Protein AF-A0A7W1NPW9-F1 (afdb_monomer)

Sequence (72 aa):
MKIKAMTLQEAETFLKDGEHPFSAATIRRAIMDGKLRANLVRTAAPYYTVIEDDLLEWASDPDMHKTVHKTD

Nearest PDB structures (foldseek):
  1w1w-assembly1_F  TM=4.317E-01  e=2.722E+00  Saccharomyces cerevisiae
  3l09-assembly2_C  TM=4.380E-01  e=2.907E+00  Jannaschia sp. CCS1
  8a39-assembly2_BP1-2  TM=4.654E-01  e=5.601E+00  Escherichia coli W
  6y2d-assembly1_A  TM=2.902E-01  e=2.907E+00  Homo sapiens
  3s2w-assembly1_A  TM=4.576E-01  e=8.301E+00  Methanosarcina mazei Go1

Structure (mmCIF, N/CA/C/O backbone):
data_AF-A0A7W1NPW9-F1
#
_entry.id   AF-A0A7W1NPW9-F1
#
loop_
_atom_site.group_PDB
_atom_site.id
_atom_site.type_symbol
_atom_site.label_atom_id
_atom_site.label_alt_id
_atom_site.label_comp_id
_atom_site.label_asym_id
_atom_site.label_entity_id
_atom_site.label_seq_id
_atom_site.pdbx_PDB_ins_code
_atom_site.Cartn_x
_atom_site.Cartn_y
_atom_site.Cartn_z
_atom_site.occupancy
_atom_site.B_iso_or_equiv
_atom_site.auth_seq_id
_atom_site.auth_comp_id
_atom_site.auth_asym_id
_atom_site.auth_atom_id
_atom_site.pdbx_PDB_model_num
ATOM 1 N N . MET A 1 1 ? 6.156 -16.300 10.073 1.00 50.09 1 MET A N 1
ATOM 2 C CA . MET A 1 1 ? 6.446 -14.916 9.642 1.00 50.09 1 MET A CA 1
ATOM 3 C C . MET A 1 1 ? 5.678 -13.954 10.531 1.00 50.09 1 MET A C 1
ATOM 5 O O . MET A 1 1 ? 4.542 -14.257 10.881 1.00 50.09 1 MET A O 1
ATOM 9 N N . LYS A 1 2 ? 6.303 -12.860 10.983 1.00 54.19 2 LYS A N 1
ATOM 10 C CA . LYS A 1 2 ? 5.587 -11.792 11.694 1.00 54.19 2 LYS A CA 1
ATOM 11 C C . LYS A 1 2 ? 4.890 -10.948 10.632 1.00 54.19 2 LYS A C 1
ATOM 13 O O . LYS A 1 2 ? 5.571 -10.303 9.851 1.00 54.19 2 LYS A O 1
ATOM 18 N N . ILE A 1 3 ? 3.562 -10.972 10.606 1.00 65.56 3 ILE A N 1
ATOM 19 C CA . ILE A 1 3 ? 2.770 -10.115 9.722 1.00 65.56 3 ILE A CA 1
ATOM 20 C C . ILE A 1 3 ? 2.943 -8.679 10.225 1.00 65.56 3 ILE A C 1
ATOM 22 O O . ILE A 1 3 ? 2.364 -8.307 11.248 1.00 65.56 3 ILE A O 1
ATOM 26 N N . LYS A 1 4 ? 3.788 -7.886 9.560 1.00 85.06 4 LYS A N 1
ATOM 27 C CA . LYS A 1 4 ? 3.942 -6.462 9.863 1.00 85.06 4 LYS A CA 1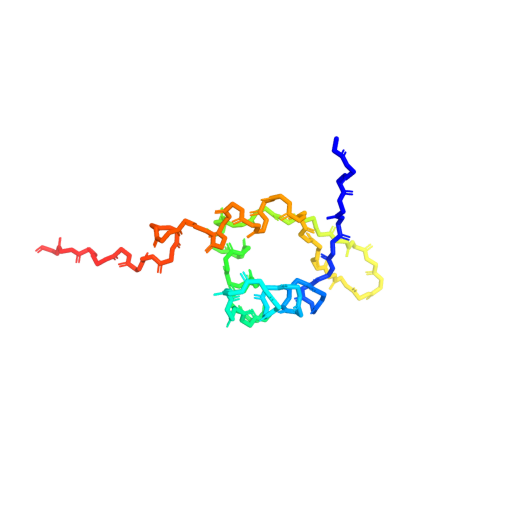
ATOM 28 C C . LYS A 1 4 ? 2.959 -5.679 9.002 1.00 85.06 4 LYS A C 1
ATOM 30 O O . LYS A 1 4 ? 3.102 -5.613 7.785 1.00 85.06 4 LYS A O 1
ATOM 35 N N . ALA A 1 5 ? 1.940 -5.118 9.647 1.00 89.81 5 ALA A N 1
ATOM 36 C CA . ALA A 1 5 ? 1.074 -4.127 9.027 1.00 89.81 5 ALA A CA 1
ATOM 37 C C . ALA A 1 5 ? 1.738 -2.751 9.139 1.00 89.81 5 ALA A C 1
ATOM 39 O O . ALA A 1 5 ? 2.228 -2.387 10.208 1.00 89.81 5 ALA A O 1
ATOM 40 N N . MET A 1 6 ? 1.739 -2.000 8.046 1.00 93.06 6 MET A N 1
ATOM 41 C CA . MET A 1 6 ? 2.356 -0.683 7.954 1.00 93.06 6 MET A CA 1
ATOM 42 C C . MET A 1 6 ? 1.409 0.304 7.278 1.00 93.06 6 MET A C 1
ATOM 44 O O . MET A 1 6 ? 0.585 -0.059 6.437 1.00 93.06 6 MET A O 1
ATOM 48 N N . THR A 1 7 ? 1.489 1.564 7.677 1.00 94.19 7 THR A N 1
ATOM 49 C CA . THR A 1 7 ? 0.780 2.662 7.018 1.00 94.19 7 THR A CA 1
ATOM 50 C C . THR A 1 7 ? 1.339 2.901 5.615 1.00 94.19 7 THR A C 1
ATOM 52 O O . THR A 1 7 ? 2.442 2.470 5.288 1.00 94.19 7 THR A O 1
ATOM 55 N N . LEU A 1 8 ? 0.608 3.638 4.773 1.00 92.94 8 LEU A N 1
ATOM 56 C CA . LEU A 1 8 ? 1.093 3.972 3.424 1.00 92.94 8 LEU A CA 1
ATOM 57 C C . LEU A 1 8 ? 2.407 4.767 3.433 1.00 92.94 8 LEU A C 1
ATOM 59 O O . LEU A 1 8 ? 3.194 4.651 2.501 1.00 92.94 8 LEU A O 1
ATOM 63 N N . GLN A 1 9 ? 2.640 5.566 4.477 1.00 91.94 9 GLN A N 1
ATOM 64 C CA . GLN A 1 9 ? 3.865 6.347 4.615 1.00 91.94 9 GLN A CA 1
ATOM 65 C C . GLN A 1 9 ? 5.054 5.463 5.008 1.00 91.94 9 GLN A C 1
ATOM 67 O O . GLN A 1 9 ? 6.132 5.599 4.440 1.00 91.94 9 GLN A O 1
ATOM 72 N N . GLU A 1 10 ? 4.847 4.516 5.924 1.00 93.12 10 GLU A N 1
ATOM 73 C CA . GLU A 1 10 ? 5.859 3.509 6.265 1.00 93.12 10 GLU A CA 1
ATOM 74 C C . GLU A 1 10 ? 6.161 2.586 5.080 1.00 93.12 10 GLU A C 1
ATOM 76 O O . GLU A 1 10 ? 7.322 2.275 4.838 1.00 93.12 10 GLU A O 1
ATOM 81 N N . ALA A 1 11 ? 5.136 2.203 4.314 1.00 92.69 11 ALA A N 1
ATOM 82 C CA . ALA A 1 11 ? 5.272 1.415 3.093 1.00 92.69 11 ALA A CA 1
ATOM 83 C C . ALA A 1 11 ? 6.119 2.127 2.030 1.00 92.69 11 ALA A C 1
ATOM 85 O O . ALA A 1 11 ? 6.995 1.515 1.430 1.00 92.69 11 ALA A O 1
ATOM 86 N N . GLU A 1 1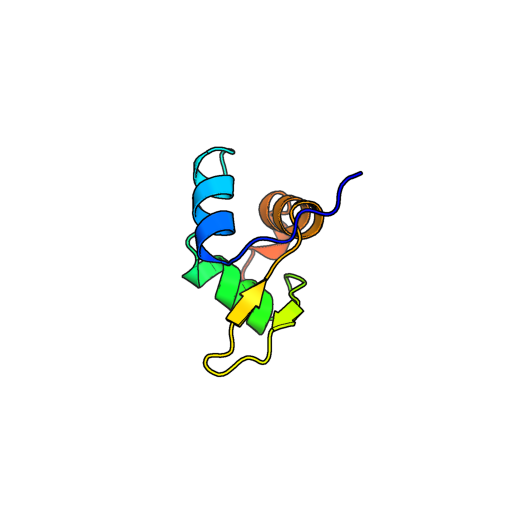2 ? 5.901 3.427 1.824 1.00 93.75 12 GLU A N 1
ATOM 87 C CA . GLU A 1 12 ? 6.723 4.234 0.918 1.00 93.75 12 GLU A CA 1
ATOM 88 C C . GLU A 1 12 ? 8.189 4.281 1.365 1.00 93.75 12 GLU A C 1
ATOM 90 O O . GLU A 1 12 ? 9.082 4.102 0.539 1.00 93.75 12 GLU A O 1
ATOM 95 N N . THR A 1 13 ? 8.457 4.519 2.653 1.00 92.12 13 THR A N 1
ATOM 96 C CA . THR A 1 13 ? 9.833 4.516 3.175 1.00 92.12 13 THR A CA 1
ATOM 97 C C . THR A 1 13 ? 10.480 3.144 3.007 1.00 92.12 13 THR A C 1
ATOM 99 O O . THR A 1 13 ? 11.593 3.054 2.504 1.00 92.12 13 THR A O 1
ATOM 102 N N . PHE A 1 14 ? 9.759 2.080 3.355 1.00 90.69 14 PHE A N 1
ATOM 103 C CA . PHE A 1 14 ? 10.240 0.709 3.240 1.00 90.69 14 PHE A CA 1
ATOM 104 C C . PHE A 1 14 ? 10.603 0.336 1.797 1.00 90.69 14 PHE A C 1
ATOM 106 O O . PHE A 1 14 ? 11.664 -0.224 1.543 1.00 90.69 14 PHE A O 1
ATOM 113 N N . LEU A 1 15 ? 9.750 0.696 0.838 1.00 89.50 15 LEU A N 1
ATOM 114 C CA . LEU A 1 15 ? 9.976 0.395 -0.571 1.00 89.50 15 LEU A CA 1
ATOM 115 C C . LEU A 1 15 ? 11.090 1.256 -1.196 1.00 89.50 15 LEU A C 1
ATOM 117 O O . LEU A 1 15 ? 11.843 0.762 -2.038 1.00 89.50 15 LEU A O 1
ATOM 121 N N . LYS A 1 16 ? 11.263 2.508 -0.746 1.00 87.75 16 LYS A N 1
ATOM 122 C CA . LYS A 1 16 ? 12.406 3.356 -1.140 1.00 87.75 16 LYS A CA 1
ATOM 123 C C . LYS A 1 16 ? 13.751 2.757 -0.735 1.00 87.75 16 LYS A C 1
ATOM 125 O O . LYS A 1 16 ? 14.706 2.895 -1.493 1.00 87.75 16 LYS A O 1
ATOM 130 N N . ASP A 1 17 ? 13.809 2.088 0.412 1.00 84.25 17 ASP A N 1
ATOM 131 C CA . ASP A 1 17 ? 15.031 1.441 0.898 1.00 84.25 17 ASP A CA 1
ATOM 132 C C . ASP A 1 17 ? 15.316 0.104 0.178 1.00 84.25 17 ASP A C 1
ATOM 134 O O . ASP A 1 17 ? 16.460 -0.346 0.151 1.00 84.25 17 ASP A O 1
ATOM 138 N N . GLY A 1 18 ? 14.293 -0.521 -0.420 1.00 70.88 18 GLY A N 1
ATOM 139 C CA . GLY A 1 18 ? 14.330 -1.878 -0.981 1.00 70.88 18 GLY A CA 1
ATOM 140 C C . GLY A 1 18 ? 14.327 -1.992 -2.512 1.00 70.88 18 GLY A C 1
ATOM 141 O O . GLY A 1 18 ? 13.875 -3.008 -3.015 1.00 70.88 18 GLY A O 1
ATOM 142 N N . GLU A 1 19 ? 14.790 -0.978 -3.252 1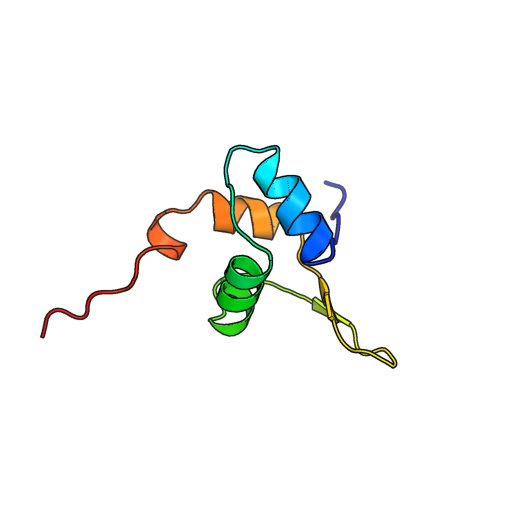.00 77.50 19 GLU A N 1
ATOM 143 C CA . GLU A 1 19 ? 14.868 -0.937 -4.738 1.00 77.50 19 GLU A CA 1
ATOM 144 C C . GLU A 1 19 ? 13.552 -0.688 -5.506 1.00 77.50 19 GLU A C 1
ATOM 146 O O . GLU A 1 19 ? 13.558 -0.615 -6.737 1.00 77.50 19 GLU A O 1
ATOM 151 N N . HIS A 1 20 ? 12.436 -0.433 -4.820 1.00 80.00 20 HIS A N 1
ATOM 152 C CA . HIS A 1 20 ? 11.142 -0.159 -5.453 1.00 80.00 20 HIS A CA 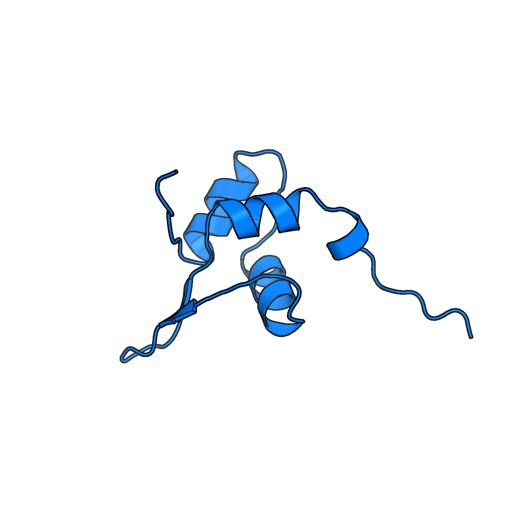1
ATOM 153 C C . HIS A 1 20 ? 10.624 1.233 -5.059 1.00 80.00 20 HIS A C 1
ATOM 155 O O . HIS A 1 20 ? 9.817 1.340 -4.148 1.00 80.00 20 HIS A O 1
ATOM 161 N N . PRO A 1 21 ? 11.023 2.345 -5.704 1.00 83.88 21 PRO A N 1
ATOM 162 C CA . PRO A 1 21 ? 10.693 3.699 -5.238 1.00 83.88 21 PRO A CA 1
ATOM 163 C C . PRO A 1 21 ? 9.229 4.114 -5.521 1.00 83.88 21 PRO A C 1
ATOM 165 O O . PRO A 1 21 ? 8.958 5.134 -6.157 1.00 83.88 21 PRO A O 1
ATOM 168 N N . PHE A 1 22 ? 8.254 3.336 -5.048 1.00 89.94 22 PHE A N 1
ATOM 169 C CA . PHE A 1 22 ? 6.833 3.636 -5.160 1.00 89.94 22 PHE A CA 1
ATOM 170 C C . PHE A 1 22 ? 6.395 4.630 -4.083 1.00 89.94 22 PHE A C 1
ATOM 172 O O . PHE A 1 22 ? 6.581 4.424 -2.886 1.00 89.94 22 PHE A O 1
ATOM 179 N N . SER A 1 23 ? 5.764 5.719 -4.521 1.00 91.12 23 SER A N 1
ATOM 180 C CA . SER A 1 23 ? 5.182 6.719 -3.621 1.00 91.12 23 SER A CA 1
ATOM 181 C C . SER A 1 23 ? 3.949 6.183 -2.885 1.00 91.12 23 SER A C 1
ATOM 183 O O . SER A 1 23 ? 3.226 5.332 -3.417 1.00 91.12 23 SER A O 1
ATOM 185 N N . ALA A 1 24 ? 3.607 6.766 -1.730 1.00 91.19 24 ALA A N 1
ATOM 186 C CA . ALA A 1 24 ? 2.353 6.455 -1.039 1.00 91.19 24 ALA A CA 1
ATOM 187 C C . ALA A 1 24 ? 1.113 6.653 -1.934 1.00 91.19 24 ALA A C 1
ATOM 189 O O . ALA A 1 24 ? 0.117 5.945 -1.785 1.00 91.19 24 ALA A O 1
ATOM 190 N N . ALA A 1 25 ? 1.167 7.580 -2.900 1.00 91.31 25 ALA A N 1
ATOM 191 C CA . ALA A 1 25 ? 0.098 7.784 -3.875 1.00 91.31 25 ALA A CA 1
ATOM 192 C C . ALA A 1 25 ? -0.053 6.590 -4.834 1.00 91.31 25 ALA A C 1
ATOM 194 O O . ALA A 1 25 ? -1.177 6.165 -5.106 1.00 91.31 25 ALA A O 1
ATOM 195 N N . THR A 1 26 ? 1.058 6.014 -5.301 1.00 91.19 26 THR A N 1
ATOM 196 C CA . THR A 1 26 ? 1.067 4.814 -6.154 1.00 91.19 2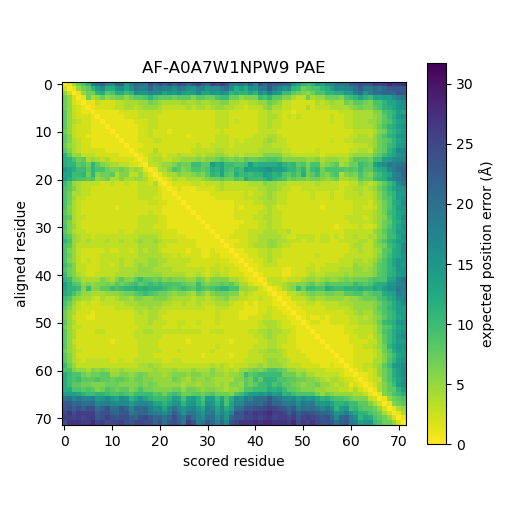6 THR A CA 1
ATOM 197 C C . THR A 1 26 ? 0.530 3.600 -5.401 1.00 91.19 26 THR A C 1
ATOM 199 O O . THR A 1 26 ? -0.333 2.890 -5.913 1.00 91.19 26 THR A O 1
ATOM 202 N N . ILE A 1 27 ? 0.972 3.413 -4.155 1.00 92.56 27 ILE A N 1
ATOM 203 C CA . ILE A 1 27 ? 0.505 2.334 -3.273 1.00 92.56 27 ILE A CA 1
ATOM 204 C C . ILE A 1 27 ? -1.001 2.487 -3.023 1.00 92.56 27 ILE A C 1
ATOM 206 O O . ILE A 1 27 ? -1.774 1.547 -3.199 1.00 92.56 27 ILE A O 1
ATOM 210 N N . ARG A 1 28 ? -1.459 3.707 -2.707 1.00 92.06 28 ARG A N 1
ATOM 211 C CA . ARG A 1 28 ? -2.889 4.006 -2.557 1.00 92.06 28 ARG A CA 1
ATOM 212 C C . ARG A 1 28 ? -3.668 3.678 -3.823 1.00 92.06 28 ARG A C 1
ATOM 214 O O . ARG A 1 28 ? -4.764 3.136 -3.730 1.00 92.06 28 ARG A O 1
ATOM 221 N N . ARG A 1 29 ? -3.130 4.007 -4.998 1.00 91.75 29 ARG A N 1
ATOM 222 C CA . ARG A 1 29 ? -3.783 3.704 -6.272 1.00 91.75 29 ARG A CA 1
ATOM 223 C C . ARG A 1 29 ? -3.920 2.197 -6.485 1.00 91.75 29 ARG A C 1
ATOM 225 O O . ARG A 1 29 ? -5.009 1.760 -6.835 1.00 91.75 29 ARG A O 1
ATOM 232 N N . ALA A 1 30 ? -2.882 1.418 -6.193 1.00 91.44 30 ALA A N 1
ATOM 233 C CA . ALA A 1 30 ? -2.934 -0.041 -6.273 1.00 91.44 30 ALA A CA 1
ATOM 234 C C . ALA A 1 30 ? -4.002 -0.650 -5.353 1.00 91.44 30 ALA A C 1
ATOM 236 O O . ALA A 1 30 ? -4.708 -1.566 -5.767 1.00 91.44 30 ALA A O 1
ATOM 237 N N . ILE A 1 31 ? -4.178 -0.102 -4.147 1.00 92.44 31 ILE A N 1
ATOM 238 C CA . ILE A 1 31 ? -5.256 -0.510 -3.231 1.00 92.44 31 ILE A CA 1
ATOM 239 C C . ILE A 1 31 ? -6.628 -0.215 -3.843 1.00 92.44 31 ILE A C 1
ATOM 241 O O . ILE A 1 31 ? -7.504 -1.075 -3.859 1.00 92.44 31 ILE A O 1
ATOM 245 N N . MET A 1 32 ? -6.815 0.996 -4.375 1.00 90.06 32 MET A N 1
ATOM 246 C CA . MET A 1 32 ? -8.081 1.410 -4.992 1.00 90.06 32 MET A CA 1
ATOM 247 C C . MET A 1 32 ? -8.415 0.603 -6.253 1.00 90.06 32 MET A C 1
ATOM 249 O O . MET A 1 32 ? -9.584 0.331 -6.505 1.00 90.06 32 MET A O 1
ATOM 253 N N . ASP A 1 33 ? -7.398 0.208 -7.021 1.00 89.44 33 ASP A N 1
ATOM 254 C CA . ASP A 1 33 ? -7.533 -0.638 -8.209 1.00 89.44 33 ASP A CA 1
ATOM 255 C C . ASP A 1 33 ? -7.675 -2.137 -7.850 1.00 89.44 33 ASP A C 1
ATOM 257 O O . ASP A 1 33 ? -7.767 -2.976 -8.744 1.00 89.44 33 ASP A O 1
ATOM 261 N N . GLY A 1 34 ? -7.684 -2.494 -6.556 1.00 89.88 34 GLY A N 1
ATOM 262 C CA . GLY A 1 34 ? -7.819 -3.873 -6.071 1.00 89.88 34 GLY A CA 1
ATOM 263 C C . GLY A 1 34 ? -6.589 -4.756 -6.305 1.00 89.88 34 GLY A C 1
ATOM 264 O O . GLY A 1 34 ? -6.671 -5.971 -6.139 1.00 89.88 34 GLY A O 1
ATOM 265 N N . LYS A 1 35 ? -5.459 -4.156 -6.691 1.00 90.31 35 LYS A N 1
ATOM 266 C CA . LYS A 1 35 ? -4.190 -4.838 -6.988 1.00 90.31 35 LYS A CA 1
ATOM 267 C C . LYS A 1 35 ? -3.338 -5.089 -5.748 1.00 90.31 35 LYS A C 1
ATOM 269 O O . LYS A 1 35 ? -2.507 -5.983 -5.760 1.00 90.31 35 LYS A O 1
ATOM 274 N N . LEU A 1 36 ? -3.53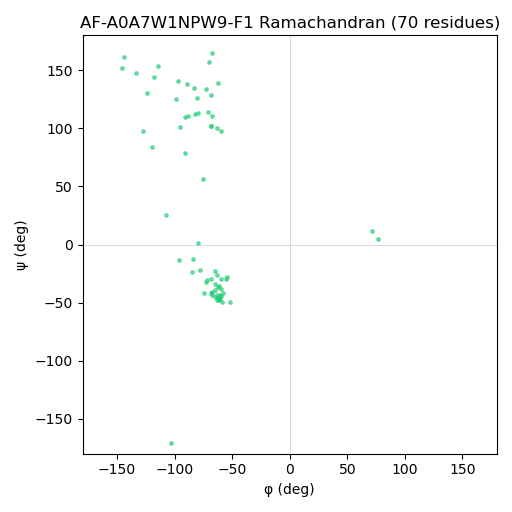6 -4.301 -4.693 1.00 91.94 36 LEU A N 1
ATOM 275 C CA . LEU A 1 36 ? -2.835 -4.452 -3.422 1.00 91.94 36 LEU A CA 1
ATOM 276 C C . LEU A 1 36 ? -3.841 -4.612 -2.285 1.00 91.94 36 LEU A C 1
ATOM 278 O O . LEU A 1 36 ? -4.774 -3.818 -2.141 1.00 91.94 36 LEU A O 1
ATOM 282 N N . ARG A 1 37 ? -3.638 -5.636 -1.455 1.00 92.12 37 ARG A N 1
ATOM 283 C CA . ARG A 1 37 ? -4.460 -5.873 -0.269 1.00 92.12 37 ARG A CA 1
ATOM 284 C C . ARG A 1 37 ? -4.138 -4.846 0.811 1.00 92.12 37 ARG A C 1
ATOM 286 O O . ARG A 1 37 ? -2.981 -4.579 1.123 1.00 92.12 37 ARG A O 1
ATOM 293 N N . ALA A 1 38 ? -5.186 -4.284 1.402 1.00 93.75 38 ALA A N 1
ATOM 294 C CA . ALA A 1 38 ? -5.068 -3.347 2.506 1.00 93.75 38 ALA A CA 1
ATOM 295 C C . ALA A 1 38 ? -6.222 -3.503 3.492 1.00 93.75 38 ALA A C 1
ATOM 297 O O . ALA A 1 38 ? -7.344 -3.851 3.123 1.00 93.75 38 ALA A O 1
ATOM 298 N N . ASN A 1 39 ? -5.949 -3.168 4.747 1.00 92.62 39 ASN A N 1
ATOM 299 C CA . ASN A 1 39 ? -6.938 -3.087 5.804 1.00 92.62 39 ASN A CA 1
ATOM 300 C C . ASN A 1 39 ? -7.352 -1.627 5.998 1.00 92.62 39 ASN A C 1
ATOM 302 O O . ASN A 1 39 ? -6.515 -0.752 6.224 1.00 92.62 39 ASN A O 1
ATOM 306 N N . LEU A 1 40 ? -8.657 -1.358 5.923 1.00 91.94 40 LEU A N 1
ATOM 307 C CA . LEU A 1 40 ? -9.209 -0.050 6.265 1.00 91.94 40 LEU A CA 1
ATOM 308 C C . LEU A 1 40 ? -9.390 0.046 7.781 1.00 91.94 40 LEU A C 1
ATOM 310 O O . LEU A 1 40 ? -10.268 -0.600 8.355 1.00 91.94 40 LEU A O 1
ATOM 314 N N . VAL A 1 41 ? -8.605 0.907 8.416 1.00 91.44 41 VAL A N 1
ATOM 315 C CA . VAL A 1 41 ? -8.722 1.206 9.840 1.00 91.44 41 VAL A CA 1
ATOM 316 C C . VAL A 1 41 ? -9.719 2.350 10.022 1.00 91.44 41 VAL A C 1
ATOM 318 O O . VAL A 1 41 ? -9.470 3.487 9.622 1.00 91.44 41 VAL A O 1
ATOM 321 N N . ARG A 1 42 ? -10.885 2.045 10.604 1.00 89.69 42 ARG A N 1
ATOM 322 C CA . ARG A 1 42 ? -11.986 3.000 10.818 1.00 89.69 42 ARG A CA 1
ATOM 323 C C . ARG A 1 42 ? -11.864 3.677 12.187 1.00 89.69 42 ARG A C 1
ATOM 325 O O . ARG A 1 42 ? -12.533 3.286 13.138 1.00 89.69 42 ARG A O 1
ATOM 332 N N . THR A 1 43 ? -10.987 4.670 12.290 1.00 89.56 43 THR A N 1
ATOM 333 C CA . THR A 1 43 ? -10.883 5.578 13.450 1.00 89.56 43 THR A CA 1
ATOM 334 C C . THR A 1 43 ? -11.518 6.936 13.119 1.00 89.56 43 THR A C 1
ATOM 336 O O . THR A 1 43 ? -12.146 7.090 12.072 1.00 89.56 43 THR A O 1
ATOM 339 N N . ALA A 1 44 ? -11.350 7.938 13.992 1.00 87.69 44 ALA A N 1
ATOM 340 C CA . ALA A 1 44 ? -11.803 9.312 13.748 1.00 87.69 44 ALA A CA 1
ATOM 341 C C . ALA A 1 44 ? -11.270 9.910 12.427 1.00 87.69 44 ALA A C 1
ATOM 343 O O . ALA A 1 44 ? -11.941 10.735 11.814 1.00 87.69 44 ALA A O 1
ATOM 344 N N . ALA A 1 45 ? -10.098 9.460 11.968 1.00 86.38 45 ALA A N 1
ATOM 345 C CA . ALA A 1 45 ? -9.546 9.760 10.651 1.00 86.38 45 ALA A CA 1
ATOM 346 C C . ALA A 1 45 ? -9.177 8.433 9.962 1.00 86.38 45 ALA A C 1
ATOM 348 O O . ALA A 1 45 ? -8.122 7.879 10.269 1.00 86.38 45 ALA A O 1
ATOM 349 N N . PRO A 1 46 ? -10.034 7.886 9.080 1.00 88.75 46 PRO A N 1
ATOM 350 C CA . PRO A 1 46 ? -9.799 6.580 8.473 1.00 88.75 46 PRO A CA 1
ATOM 351 C C . PRO A 1 46 ? -8.525 6.539 7.626 1.00 88.75 46 PRO A C 1
ATOM 353 O O . PRO A 1 46 ? -8.255 7.460 6.853 1.00 88.75 46 PRO A O 1
ATOM 356 N N . TYR A 1 47 ? -7.777 5.442 7.722 1.00 89.62 47 TYR A N 1
ATOM 357 C CA . TYR A 1 47 ? -6.556 5.227 6.944 1.00 89.62 47 TYR A CA 1
ATOM 358 C C . TYR A 1 47 ? -6.398 3.762 6.533 1.00 89.62 47 TYR A C 1
ATOM 360 O O . TYR A 1 47 ? -7.027 2.869 7.099 1.00 89.62 47 TYR A O 1
ATOM 368 N N . TYR A 1 48 ? -5.558 3.525 5.526 1.00 92.06 48 TYR A N 1
ATOM 369 C CA . TYR A 1 48 ? -5.218 2.183 5.060 1.00 92.06 48 TYR A CA 1
ATOM 370 C C . TYR A 1 48 ? -3.901 1.711 5.667 1.00 92.06 48 TYR A C 1
ATOM 372 O O . TYR A 1 48 ? -2.942 2.484 5.758 1.00 92.06 48 TYR A O 1
ATOM 380 N N . THR A 1 49 ? -3.850 0.430 6.019 1.00 94.00 49 THR A N 1
ATOM 381 C CA . THR A 1 49 ? -2.608 -0.289 6.304 1.00 94.00 49 THR A CA 1
ATOM 382 C C . THR A 1 49 ? -2.425 -1.431 5.315 1.00 94.00 49 THR A C 1
ATOM 384 O O . THR A 1 49 ? -3.393 -2.063 4.900 1.00 94.00 49 THR A O 1
ATOM 387 N N . VAL A 1 50 ? -1.183 -1.689 4.927 1.00 93.88 50 VAL A N 1
ATOM 388 C CA . VAL A 1 50 ? -0.786 -2.784 4.034 1.00 93.88 50 VAL A CA 1
ATOM 389 C C . VAL A 1 50 ? 0.075 -3.772 4.804 1.00 93.88 50 VAL A C 1
ATOM 391 O O . VAL A 1 50 ? 0.700 -3.408 5.801 1.00 93.88 50 VAL A O 1
ATOM 394 N N . ILE A 1 51 ? 0.076 -5.027 4.374 1.00 93.88 51 ILE A N 1
ATOM 395 C CA . ILE A 1 51 ? 0.939 -6.064 4.939 1.00 93.88 51 ILE A CA 1
ATOM 396 C C . ILE A 1 51 ? 2.259 -6.060 4.163 1.00 93.88 51 ILE A C 1
ATOM 398 O O . ILE A 1 51 ? 2.234 -5.938 2.944 1.00 93.88 51 ILE A O 1
ATOM 402 N N . GLU A 1 52 ? 3.391 -6.189 4.862 1.00 91.19 52 GLU A N 1
ATOM 403 C CA . GLU A 1 52 ? 4.734 -6.208 4.254 1.00 91.19 52 GLU A CA 1
ATOM 404 C C . GLU A 1 52 ? 4.859 -7.227 3.112 1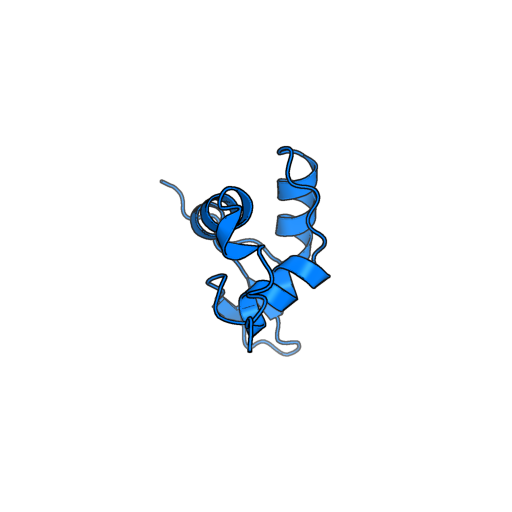.00 91.19 52 GLU A C 1
ATOM 406 O O . GLU A 1 52 ? 5.277 -6.858 2.020 1.00 91.19 52 GLU A O 1
ATOM 411 N N . ASP A 1 53 ? 4.430 -8.472 3.338 1.00 90.75 53 ASP A N 1
ATOM 412 C CA . ASP A 1 53 ? 4.503 -9.541 2.333 1.00 90.75 53 ASP A CA 1
ATOM 413 C C . ASP A 1 53 ? 3.668 -9.206 1.082 1.00 90.75 53 ASP A C 1
ATOM 415 O O . ASP A 1 53 ? 4.188 -9.267 -0.029 1.00 90.75 53 ASP A O 1
ATOM 419 N N . ASP A 1 54 ? 2.411 -8.767 1.252 1.00 91.25 54 ASP A N 1
ATOM 420 C CA . ASP A 1 54 ? 1.537 -8.368 0.132 1.00 91.25 54 ASP A CA 1
ATOM 421 C C . ASP A 1 54 ? 2.118 -7.159 -0.631 1.00 91.25 54 ASP A C 1
ATOM 423 O O . ASP A 1 54 ? 1.994 -7.057 -1.851 1.00 91.25 54 ASP A O 1
ATOM 427 N N . LEU A 1 55 ? 2.742 -6.221 0.092 1.00 92.00 55 LEU A N 1
ATOM 428 C CA . LEU A 1 55 ? 3.372 -5.034 -0.480 1.00 92.00 55 LEU A CA 1
ATOM 429 C C . LEU A 1 55 ? 4.601 -5.401 -1.319 1.00 92.00 55 LEU A C 1
ATOM 431 O O . LEU A 1 55 ? 4.769 -4.850 -2.405 1.00 92.00 55 LEU A O 1
ATOM 435 N N . LEU A 1 56 ? 5.443 -6.311 -0.825 1.00 90.56 56 LEU A N 1
ATOM 436 C CA . LEU A 1 56 ? 6.623 -6.805 -1.535 1.00 90.56 56 LEU A CA 1
ATOM 437 C C . LEU A 1 56 ? 6.242 -7.646 -2.751 1.00 90.56 56 LEU A C 1
ATOM 439 O O . LEU A 1 56 ? 6.846 -7.471 -3.807 1.00 90.56 56 LEU A O 1
ATOM 443 N N . GLU A 1 57 ? 5.238 -8.515 -2.622 1.00 90.75 57 GLU A N 1
ATOM 444 C CA . GLU A 1 57 ? 4.708 -9.307 -3.735 1.00 90.75 57 GLU A CA 1
ATOM 445 C C . GLU A 1 57 ? 4.193 -8.388 -4.847 1.00 90.75 57 GLU A C 1
ATOM 447 O O . GLU A 1 57 ? 4.613 -8.516 -5.995 1.00 90.75 57 GLU A O 1
ATOM 452 N N . TRP A 1 58 ? 3.374 -7.393 -4.491 1.00 91.94 58 TRP A N 1
ATOM 453 C CA . TRP A 1 58 ? 2.898 -6.386 -5.436 1.00 91.94 58 TRP A CA 1
ATOM 454 C C . TRP A 1 58 ? 4.042 -5.585 -6.068 1.00 91.94 58 TRP A C 1
ATOM 456 O O . TRP A 1 58 ? 4.041 -5.395 -7.278 1.00 91.94 58 TRP A O 1
ATOM 466 N N . ALA A 1 59 ? 5.011 -5.116 -5.274 1.00 90.19 59 ALA A N 1
ATOM 467 C CA . ALA A 1 59 ? 6.110 -4.280 -5.760 1.00 90.19 59 ALA A CA 1
ATOM 468 C C . ALA A 1 59 ? 7.089 -5.039 -6.672 1.00 90.19 59 ALA A C 1
ATOM 470 O O . ALA A 1 59 ? 7.699 -4.439 -7.561 1.00 90.19 59 ALA A O 1
ATOM 471 N N . SER A 1 60 ? 7.239 -6.346 -6.445 1.00 89.12 60 SER A N 1
ATOM 472 C CA . SER A 1 60 ? 8.121 -7.223 -7.220 1.00 89.12 60 SER A CA 1
ATOM 473 C C . SER A 1 60 ? 7.472 -7.738 -8.506 1.00 89.12 60 SER A C 1
ATOM 475 O O . SER A 1 60 ? 8.178 -8.292 -9.348 1.00 89.12 60 SER A O 1
ATOM 477 N N . ASP A 1 61 ? 6.156 -7.573 -8.675 1.00 87.00 61 ASP A N 1
ATOM 478 C CA . ASP A 1 61 ? 5.419 -8.054 -9.842 1.00 87.00 61 ASP A CA 1
ATOM 479 C C . ASP A 1 61 ? 5.265 -6.951 -10.915 1.00 87.00 61 ASP A C 1
ATOM 481 O O . ASP A 1 61 ? 4.379 -6.090 -10.832 1.00 87.00 61 ASP A O 1
ATOM 485 N N . PRO A 1 62 ? 6.079 -6.973 -11.989 1.00 79.56 62 PRO A N 1
ATOM 486 C CA . PRO A 1 62 ? 5.990 -5.986 -13.058 1.00 79.56 62 PRO A CA 1
ATOM 487 C C . PRO A 1 62 ? 4.648 -6.017 -13.804 1.00 79.56 62 PRO A C 1
ATOM 489 O O . PRO A 1 62 ? 4.252 -4.987 -14.354 1.00 79.56 62 PRO A O 1
ATOM 492 N N . ASP A 1 63 ? 3.929 -7.144 -13.841 1.00 80.81 63 ASP A N 1
ATOM 493 C CA . ASP A 1 63 ? 2.623 -7.242 -14.502 1.00 80.81 63 ASP A CA 1
ATOM 494 C C . ASP A 1 63 ? 1.532 -6.495 -13.726 1.00 80.81 63 ASP A C 1
ATOM 496 O O . ASP A 1 63 ? 0.650 -5.885 -14.340 1.00 80.81 63 ASP A O 1
ATOM 500 N N . MET A 1 64 ? 1.636 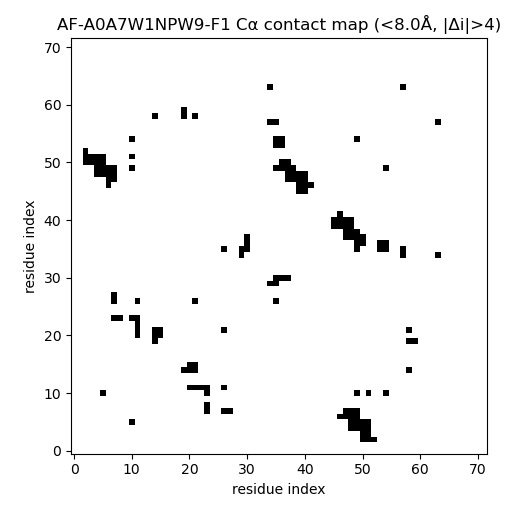-6.406 -12.395 1.00 80.31 64 MET A N 1
ATOM 501 C CA . MET A 1 64 ? 0.722 -5.582 -11.592 1.00 80.31 64 MET A CA 1
ATOM 502 C C . MET A 1 64 ? 0.854 -4.083 -11.894 1.00 80.31 64 MET A C 1
ATOM 504 O O . MET A 1 64 ? -0.109 -3.321 -11.715 1.00 80.31 64 MET A O 1
ATOM 508 N N . HIS A 1 65 ? 2.002 -3.653 -12.421 1.00 78.38 65 HIS A N 1
ATOM 509 C CA . HIS A 1 65 ? 2.286 -2.260 -12.769 1.00 78.38 65 HIS A CA 1
ATOM 510 C C . HIS A 1 65 ? 2.033 -1.911 -14.241 1.00 78.38 65 HIS A C 1
ATOM 512 O O . HIS A 1 65 ? 1.960 -0.726 -14.577 1.00 78.38 65 HIS A O 1
ATOM 518 N N . LYS A 1 66 ? 1.850 -2.899 -15.125 1.00 72.88 66 LYS A N 1
ATOM 519 C CA . LYS A 1 66 ? 1.532 -2.637 -16.534 1.00 72.88 66 LYS A CA 1
ATOM 520 C C . LYS A 1 66 ? 0.129 -2.035 -16.659 1.00 72.88 66 LYS A C 1
ATOM 522 O O . LYS A 1 66 ? -0.863 -2.559 -16.145 1.00 72.88 66 LYS A O 1
ATOM 527 N N . THR A 1 67 ? 0.026 -0.915 -17.370 1.00 60.69 67 THR A N 1
ATOM 528 C CA . THR A 1 67 ? -1.253 -0.417 -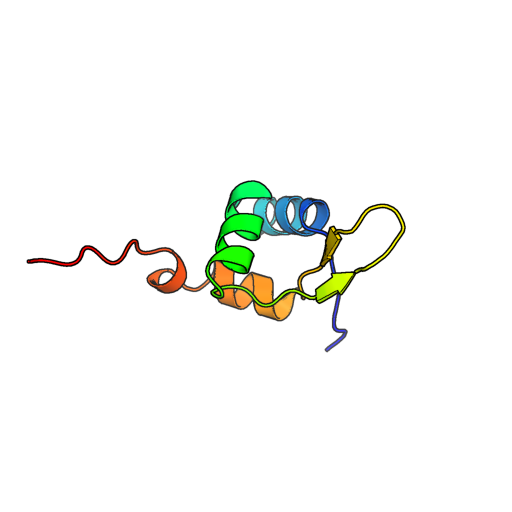17.876 1.00 60.69 67 THR A CA 1
ATOM 529 C C . THR A 1 67 ? -1.684 -1.344 -18.998 1.00 60.69 67 THR A C 1
ATOM 531 O O . THR A 1 67 ? -1.020 -1.414 -20.030 1.00 60.69 67 THR A O 1
ATOM 534 N N . VAL A 1 68 ? -2.782 -2.075 -18.796 1.00 60.00 68 VAL A N 1
ATOM 535 C CA . VAL A 1 68 ? -3.375 -2.908 -19.844 1.00 60.00 68 VAL A CA 1
ATOM 536 C C . VAL A 1 68 ? -3.738 -1.980 -21.002 1.00 60.00 68 VAL A C 1
ATOM 538 O O . VAL A 1 68 ? -4.754 -1.288 -20.958 1.00 60.00 68 VAL A O 1
ATOM 541 N N . HIS A 1 69 ? -2.874 -1.897 -22.012 1.00 50.19 69 HIS A N 1
ATOM 542 C CA . HIS A 1 69 ? -3.236 -1.298 -23.282 1.00 50.19 69 HIS A CA 1
ATOM 543 C C . HIS A 1 69 ? -4.245 -2.266 -23.885 1.00 50.19 69 HIS A C 1
ATOM 545 O O . HIS A 1 69 ? -3.883 -3.348 -24.339 1.00 50.19 69 HIS A O 1
ATOM 551 N N . LYS A 1 70 ? -5.532 -1.920 -23.799 1.00 47.06 70 LYS A N 1
ATOM 552 C CA . LYS A 1 70 ? -6.530 -2.528 -24.671 1.00 47.06 70 LYS A CA 1
ATOM 553 C C . LYS A 1 70 ? -6.139 -2.126 -26.088 1.00 47.06 70 LYS A C 1
ATOM 555 O O . LYS A 1 70 ? -6.348 -0.980 -26.471 1.00 47.06 70 LYS A O 1
ATOM 560 N N . THR A 1 71 ? -5.499 -3.035 -26.809 1.00 50.44 71 THR A N 1
ATOM 561 C CA . THR A 1 71 ? -5.451 -2.967 -28.264 1.00 50.44 71 THR A CA 1
ATOM 562 C C . THR A 1 71 ? -6.879 -3.228 -28.731 1.00 50.44 71 THR A C 1
ATOM 564 O O . THR A 1 71 ? -7.410 -4.311 -28.477 1.00 50.44 71 THR A O 1
ATOM 567 N N . ASP A 1 72 ? -7.513 -2.183 -29.257 1.00 46.38 72 ASP A N 1
ATOM 568 C CA . ASP A 1 72 ? -8.754 -2.264 -30.034 1.00 46.38 72 ASP A CA 1
ATOM 569 C C . ASP A 1 72 ? -8.498 -3.025 -31.345 1.00 46.38 72 ASP A C 1
ATOM 571 O O . ASP A 1 72 ? -7.391 -2.842 -31.915 1.00 46.38 72 ASP A O 1
#

Foldseek 3Di:
DPFDKDFLCVLQVVCCVVVQNDHSVNVVVCVVVVNADWDWDDDPDIGTIGTPVSSCVSSVDVVSVDDPPPPD

Radius of gyration: 12.9 Å; Cα contacts (8 Å, |Δi|>4): 78; chains: 1; bounding box: 27×25×44 Å

Solvent-accessible surface area (backbone atoms only — not comparable to full-atom values): 4374 Å² total; per-residue (Å²): 133,83,86,49,72,34,42,48,67,55,47,20,54,53,26,52,77,67,85,41,79,49,48,42,67,54,54,50,47,33,38,75,72,68,69,32,70,64,48,79,45,86,55,102,71,66,48,57,30,33,39,54,67,56,51,49,54,45,69,72,33,67,72,79,70,54,77,84,74,77,79,126

pLDDT: mean 84.7, std 12.79, range [46.38, 94.19]

Secondary structure (DSSP, 8-state):
----EEEHHHHHHHHHHTT----HHHHHHHHHTTSS-EEEE-SSS-EEEEEHHHHHHHHH-HHHHS------

Mean predicted aligned error: 5.96 Å